Protein AF-X1K2H3-F1 (afdb_monomer)

Solvent-accessible surface area (backbone atoms only — not comparable to full-atom values): 7346 Å² total; per-residue (Å²): 78,71,70,58,11,56,54,49,35,50,53,50,50,54,51,22,69,71,72,74,49,91,74,49,72,42,72,46,72,40,65,75,86,60,51,70,68,59,51,47,42,52,47,50,13,33,46,74,37,60,28,48,62,78,44,80,44,34,42,65,58,52,51,41,55,73,74,49,45,42,75,54,56,77,45,80,47,76,43,78,47,77,51,79,48,38,40,36,41,33,40,30,44,30,22,80,87,41,80,44,80,75,48,73,50,81,41,84,58,89,56,72,73,52,46,55,48,39,53,58,46,60,70,53,64,82,70,64,136

Sequence (129 aa):
EQISAFILQKIKKDAEDFLGETIKDAVITVPAYFNDDQRQATKDAGKIAGLNVKRIINEPTAASLAYGLDKEGEHRIAVYDFGGGTFDITLMDVGEDVFELQVQIFLVLTDFYFFVACRSFSERFFLLP

Mean predicted aligned error: 7.11 Å

Organism: NCBI:txid412755

Radius of gyration: 16.49 Å; Cα contacts (8 Å, |Δi|>4): 182; chains: 1; bounding box: 36×38×39 Å

Nearest PDB structures (foldseek):
  7p31-assembly2_B  TM=9.770E-01  e=1.791E-13  Plasmodium falciparum 3D7
  3l6q-assembly2_B  TM=9.585E-01  e=1.229E-13  Cryptosporidium parvum Iowa II
  7oog-assembly2_B  TM=9.770E-01  e=2.302E-13  Plasmodium falciparum 3D7
  2v7y-assembly1_A  TM=9.803E-01  e=8.073E-13  Geobacillus kaustophilus HTA426
  4fsv-assembly1_A  TM=9.705E-01  e=3.014E-12  Homo sapiens

InterPro domains:
  IPR013126 Heat shock protein 70 family [PF00012] (1-102)
  IPR013126 Heat shock protein 70 family [PTHR19375] (1-100)
  IPR018181 Heat shock protein 70, conserved site [PS00329] (79-92)
  IPR043129 ATPase, nucleotide binding domain [SSF53067] (1-71)
  IPR043129 ATPase, nucleotide binding domain [SSF53067] (73-100)

Structure (mmCIF, N/CA/C/O backbone):
data_AF-X1K2H3-F1
#
_entry.id   AF-X1K2H3-F1
#
loop_
_atom_site.group_PDB
_atom_site.id
_atom_site.type_symbol
_atom_site.label_atom_id
_atom_site.label_alt_id
_atom_site.label_comp_id
_atom_site.label_asym_id
_atom_site.label_entity_id
_atom_site.label_seq_id
_atom_site.pdbx_PDB_ins_code
_atom_site.Cartn_x
_atom_site.Cartn_y
_atom_site.Cartn_z
_atom_site.occupancy
_atom_site.B_iso_or_equiv
_atom_site.auth_seq_id
_atom_site.auth_comp_id
_atom_site.auth_asym_id
_atom_site.auth_atom_id
_atom_site.pdbx_PDB_model_num
ATOM 1 N N . GLU A 1 1 ? -0.632 10.088 10.974 1.00 88.19 1 GLU A N 1
ATOM 2 C CA . GLU A 1 1 ? -1.198 8.775 11.376 1.00 88.19 1 GLU A CA 1
ATOM 3 C C . GLU A 1 1 ? -2.716 8.806 11.595 1.00 88.19 1 GLU A C 1
ATOM 5 O O . GLU A 1 1 ? -3.406 8.066 10.910 1.00 88.19 1 GLU A O 1
ATOM 10 N N . GLN A 1 2 ? -3.270 9.640 12.491 1.00 93.12 2 GLN A N 1
ATOM 11 C CA . GLN A 1 2 ? -4.704 9.586 12.874 1.00 93.12 2 GLN A CA 1
ATOM 12 C C . GLN A 1 2 ? -5.688 9.801 11.710 1.00 93.12 2 GLN A C 1
ATOM 14 O O . GLN A 1 2 ? -6.637 9.042 11.545 1.00 93.12 2 GLN A O 1
ATOM 19 N N . ILE A 1 3 ? -5.440 10.802 10.862 1.00 95.94 3 ILE A N 1
ATOM 20 C CA . ILE A 1 3 ? -6.296 11.078 9.696 1.00 95.94 3 ILE A CA 1
ATOM 21 C C . ILE A 1 3 ? -6.272 9.893 8.718 1.00 95.94 3 ILE A C 1
ATOM 23 O O . ILE A 1 3 ? -7.321 9.426 8.282 1.00 95.94 3 ILE A O 1
ATOM 27 N N . SER A 1 4 ? -5.084 9.357 8.430 1.00 95.94 4 SER A N 1
ATOM 28 C CA . SER A 1 4 ? -4.917 8.164 7.594 1.00 95.94 4 SER A CA 1
ATOM 29 C C . SER A 1 4 ? -5.622 6.945 8.197 1.00 95.94 4 SER A C 1
ATOM 31 O O . SER A 1 4 ? -6.233 6.173 7.466 1.00 95.94 4 SER A O 1
ATOM 33 N N . ALA A 1 5 ? -5.603 6.794 9.525 1.00 97.19 5 ALA A N 1
ATOM 34 C CA . ALA A 1 5 ? -6.307 5.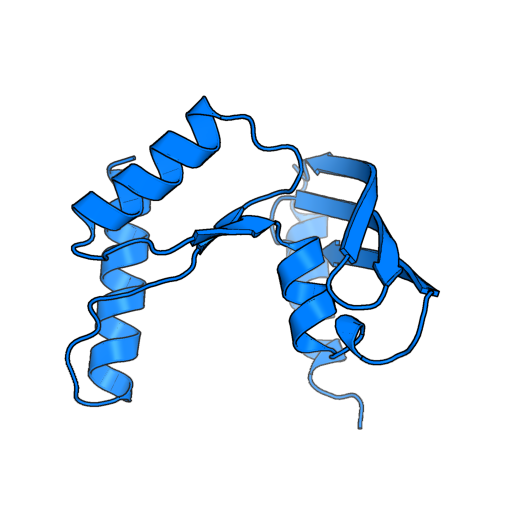714 10.207 1.00 97.19 5 ALA A CA 1
ATOM 35 C C . ALA A 1 5 ? -7.827 5.797 10.007 1.00 97.19 5 ALA A C 1
ATOM 37 O O . ALA A 1 5 ? -8.447 4.769 9.758 1.00 97.19 5 ALA A O 1
ATOM 38 N N . PHE A 1 6 ? -8.432 6.990 10.029 1.00 97.50 6 PHE A N 1
ATOM 39 C CA . PHE A 1 6 ? -9.864 7.142 9.734 1.00 97.50 6 PHE A CA 1
ATOM 40 C C . PHE A 1 6 ? -10.220 6.735 8.299 1.00 97.50 6 PHE A C 1
ATOM 42 O O . PHE A 1 6 ? -11.255 6.104 8.078 1.00 97.50 6 PHE A O 1
ATOM 49 N N . ILE A 1 7 ? -9.349 7.032 7.330 1.00 97.56 7 ILE A N 1
ATOM 50 C CA . ILE A 1 7 ? -9.520 6.575 5.943 1.00 97.56 7 ILE A CA 1
ATOM 51 C C . ILE A 1 7 ? -9.456 5.043 5.887 1.00 97.56 7 ILE A C 1
ATOM 53 O O . ILE A 1 7 ? -10.349 4.408 5.328 1.00 97.56 7 ILE A O 1
ATOM 57 N N . LEU A 1 8 ? -8.453 4.436 6.528 1.00 97.75 8 LEU A N 1
ATOM 58 C CA . LEU A 1 8 ? -8.302 2.979 6.580 1.00 97.75 8 LEU A CA 1
ATOM 59 C C . LEU A 1 8 ? -9.468 2.291 7.304 1.00 97.75 8 LEU A C 1
ATOM 61 O O . LEU A 1 8 ? -9.905 1.232 6.868 1.00 97.75 8 LEU A O 1
ATOM 65 N N . GLN A 1 9 ? -10.018 2.892 8.363 1.00 97.62 9 GLN A N 1
ATOM 66 C CA . GLN A 1 9 ? -11.215 2.385 9.044 1.00 97.62 9 GLN A CA 1
ATOM 67 C C . GLN A 1 9 ? -12.431 2.383 8.120 1.00 97.62 9 GLN A C 1
ATOM 69 O O . GLN A 1 9 ? -13.200 1.424 8.133 1.00 97.62 9 GLN A O 1
ATOM 74 N N . LYS A 1 10 ? -12.603 3.429 7.302 1.00 97.75 10 LYS A N 1
ATOM 75 C CA . LYS A 1 10 ? -13.695 3.482 6.328 1.00 97.75 10 LYS A CA 1
ATOM 76 C C . LYS A 1 10 ? -13.543 2.399 5.260 1.00 97.75 10 LYS A C 1
ATOM 78 O O . LYS A 1 10 ? -14.505 1.681 5.019 1.00 97.75 10 LYS A O 1
ATOM 83 N N . ILE A 1 11 ? -12.346 2.248 4.688 1.00 97.31 11 ILE A N 1
ATOM 84 C CA . ILE A 1 11 ? -12.050 1.205 3.690 1.00 97.31 11 ILE A CA 1
ATOM 85 C C . ILE A 1 11 ? -12.274 -0.190 4.282 1.00 97.31 11 ILE A C 1
ATOM 87 O O . ILE A 1 11 ? -12.930 -1.021 3.661 1.00 97.31 11 ILE A O 1
ATOM 91 N N . LYS A 1 12 ? -11.773 -0.435 5.501 1.00 97.31 12 LYS A N 1
ATOM 92 C CA . LYS A 1 12 ? -11.998 -1.686 6.231 1.00 97.31 12 LYS A CA 1
ATOM 93 C C . LYS A 1 12 ? -13.490 -1.971 6.368 1.00 97.31 12 LYS A C 1
ATOM 95 O O . LYS A 1 12 ? -13.921 -3.050 5.988 1.00 97.31 12 LYS A O 1
ATOM 100 N N . LYS A 1 13 ? -14.264 -1.007 6.872 1.00 97.44 13 LYS A N 1
ATOM 101 C CA . LYS A 1 13 ? -15.709 -1.162 7.055 1.00 97.44 13 LYS A CA 1
ATOM 102 C C . LYS A 1 13 ? -16.413 -1.497 5.739 1.00 97.44 13 LYS A C 1
ATOM 104 O O . LYS A 1 13 ? -17.225 -2.408 5.714 1.00 97.44 13 LYS A O 1
ATOM 109 N N . ASP A 1 14 ? -16.078 -0.801 4.656 1.00 97.94 14 ASP A N 1
ATOM 110 C CA . ASP A 1 14 ? -16.693 -1.047 3.346 1.00 97.94 14 ASP A CA 1
ATOM 111 C C . ASP A 1 14 ? -16.392 -2.456 2.826 1.00 97.94 14 ASP A C 1
ATOM 113 O O . ASP A 1 14 ? -17.268 -3.116 2.269 1.00 97.94 14 ASP A O 1
ATOM 117 N N . ALA A 1 15 ? -15.166 -2.938 3.036 1.00 97.31 15 ALA A N 1
ATOM 118 C CA . ALA A 1 15 ? -14.781 -4.293 2.671 1.00 97.31 15 ALA A CA 1
ATOM 119 C C . ALA A 1 15 ? -15.456 -5.355 3.564 1.00 97.31 15 ALA A C 1
ATOM 121 O O . ALA A 1 15 ? -15.893 -6.383 3.051 1.00 97.31 15 ALA A O 1
ATOM 122 N N . GLU A 1 16 ? -15.593 -5.106 4.871 1.00 97.56 16 GLU A N 1
ATOM 123 C CA . GLU A 1 16 ? -16.332 -5.977 5.800 1.00 97.56 16 GLU A CA 1
ATOM 124 C C . GLU A 1 16 ? -17.825 -6.047 5.443 1.00 97.56 16 GLU A C 1
ATOM 126 O O . GLU A 1 16 ? -18.392 -7.137 5.398 1.00 97.56 16 GLU A O 1
ATOM 131 N N . ASP A 1 17 ? -18.449 -4.909 5.123 1.00 97.56 17 ASP A N 1
ATOM 132 C CA . ASP A 1 17 ? -19.850 -4.830 4.693 1.00 97.56 17 ASP A CA 1
ATOM 133 C C . ASP A 1 17 ? -20.072 -5.588 3.367 1.00 97.56 17 ASP A C 1
ATOM 135 O O . ASP A 1 17 ? -21.113 -6.220 3.179 1.00 97.56 17 ASP A O 1
ATOM 139 N N . PHE A 1 18 ? -19.091 -5.561 2.456 1.00 97.00 18 PHE A N 1
ATOM 140 C CA . PHE A 1 18 ? -19.147 -6.282 1.181 1.00 97.00 18 PHE A CA 1
ATOM 141 C C . PHE A 1 18 ? -18.953 -7.799 1.331 1.00 97.00 18 PHE A C 1
ATOM 143 O O . PHE A 1 18 ? -19.664 -8.573 0.691 1.00 97.00 18 PHE A O 1
ATOM 150 N N . LEU A 1 19 ? -17.995 -8.236 2.156 1.00 96.56 19 LEU A N 1
ATOM 151 C CA . LEU A 1 19 ? -17.671 -9.658 2.342 1.00 96.56 19 LEU A CA 1
ATOM 152 C C . LEU A 1 19 ? -18.564 -10.353 3.382 1.00 96.56 19 LEU A C 1
ATOM 154 O O . LEU A 1 19 ? -18.689 -11.576 3.364 1.00 96.56 19 LEU A O 1
ATOM 158 N N . GLY A 1 20 ? -19.186 -9.593 4.287 1.00 96.31 20 GLY A N 1
ATOM 159 C CA . GLY A 1 20 ? -19.996 -10.118 5.388 1.00 96.31 20 GLY A CA 1
ATOM 160 C C . GLY A 1 20 ? -19.180 -10.727 6.535 1.00 96.31 20 GLY A C 1
ATOM 161 O O . GLY A 1 20 ? -19.735 -11.447 7.365 1.00 96.31 20 GLY A O 1
ATOM 162 N N . GLU A 1 21 ? -17.876 -10.454 6.601 1.00 96.12 21 GLU A N 1
ATOM 163 C CA . GLU A 1 21 ? -16.971 -10.967 7.632 1.00 96.12 21 GLU A CA 1
ATOM 164 C C . GLU A 1 21 ? -16.011 -9.895 8.157 1.00 96.12 21 GLU A C 1
ATOM 166 O O . GLU A 1 21 ? -15.811 -8.854 7.541 1.00 96.12 21 GLU A O 1
ATOM 171 N N . THR A 1 22 ? -15.405 -10.149 9.321 1.00 95.56 22 THR A N 1
ATOM 172 C CA . THR A 1 22 ? -14.446 -9.224 9.939 1.00 95.56 22 THR A CA 1
ATOM 173 C C . THR A 1 22 ? -13.066 -9.341 9.300 1.00 95.56 22 THR A C 1
ATOM 175 O O . THR A 1 22 ? -12.451 -10.408 9.331 1.00 95.56 22 THR A O 1
ATOM 178 N N . ILE A 1 23 ? -12.507 -8.216 8.858 1.00 96.50 23 ILE A N 1
ATOM 179 C CA . ILE A 1 23 ? -11.165 -8.137 8.281 1.00 96.50 23 ILE A CA 1
ATOM 180 C C . ILE A 1 23 ? -10.177 -7.732 9.371 1.00 96.50 23 ILE A C 1
ATOM 182 O O . ILE A 1 23 ? -10.296 -6.691 10.024 1.00 96.50 23 ILE A O 1
ATOM 186 N N . LYS A 1 24 ? -9.163 -8.571 9.578 1.00 96.56 24 LYS A N 1
ATOM 187 C CA . LYS A 1 24 ? -8.154 -8.361 10.627 1.00 96.56 24 LYS A CA 1
ATOM 188 C C . LYS A 1 24 ? -6.766 -8.100 10.083 1.00 96.56 24 LYS A C 1
ATOM 190 O O . LYS A 1 24 ? -6.013 -7.377 10.719 1.00 96.56 24 LYS A O 1
ATOM 195 N N . ASP A 1 25 ? -6.429 -8.676 8.940 1.00 97.69 25 ASP A N 1
ATOM 196 C CA . ASP A 1 25 ? -5.087 -8.650 8.378 1.00 97.69 25 ASP A CA 1
ATOM 197 C C . ASP A 1 25 ? -5.085 -7.851 7.071 1.00 97.69 25 ASP A C 1
ATOM 199 O O . ASP A 1 25 ? -6.028 -7.943 6.289 1.00 97.69 25 ASP A O 1
ATOM 203 N N . ALA A 1 26 ? -4.030 -7.069 6.833 1.00 97.44 26 ALA A N 1
ATOM 204 C CA . ALA A 1 26 ? -3.894 -6.283 5.608 1.00 97.44 26 ALA A CA 1
ATOM 205 C C . ALA A 1 26 ? -2.439 -6.190 5.133 1.00 97.44 26 ALA A C 1
ATOM 207 O O . ALA A 1 26 ? -1.494 -6.218 5.928 1.00 97.44 26 ALA A O 1
ATOM 208 N N . VAL A 1 27 ? -2.277 -6.024 3.823 1.00 97.25 27 VAL A N 1
ATOM 209 C CA . VAL A 1 27 ? -1.054 -5.528 3.186 1.00 97.25 27 VAL A CA 1
ATOM 210 C C . VAL A 1 27 ? -1.373 -4.133 2.668 1.00 97.25 27 VAL A C 1
ATOM 212 O O . VAL A 1 27 ? -2.427 -3.936 2.070 1.00 97.25 27 VAL A O 1
ATOM 215 N N . ILE A 1 28 ? -0.501 -3.164 2.941 1.00 97.44 28 ILE A N 1
ATOM 216 C CA . ILE A 1 28 ? -0.714 -1.766 2.547 1.00 97.44 28 ILE A CA 1
ATOM 217 C C . ILE A 1 28 ? 0.409 -1.354 1.597 1.00 97.44 28 ILE A C 1
ATOM 219 O O . ILE A 1 28 ? 1.583 -1.625 1.862 1.00 97.44 28 ILE A O 1
ATOM 223 N N . THR A 1 29 ? 0.043 -0.726 0.485 1.00 96.31 29 THR A N 1
ATOM 224 C CA . THR A 1 29 ? 0.984 -0.169 -0.487 1.00 96.31 29 THR A CA 1
ATOM 225 C C . THR A 1 29 ? 1.446 1.224 -0.062 1.00 96.31 29 THR A C 1
ATOM 227 O O . THR A 1 29 ? 0.703 1.962 0.585 1.00 96.31 29 THR A O 1
ATOM 230 N N . VAL A 1 30 ? 2.681 1.577 -0.410 1.00 95.31 30 VAL A N 1
ATOM 231 C CA . VAL A 1 30 ? 3.239 2.930 -0.265 1.00 95.31 30 VAL A CA 1
ATOM 232 C C . VAL A 1 30 ? 4.082 3.283 -1.491 1.00 95.31 30 VAL A C 1
ATOM 234 O O . VAL A 1 30 ? 4.580 2.368 -2.160 1.00 95.31 30 VAL A O 1
ATOM 237 N N . PRO A 1 31 ? 4.342 4.574 -1.747 1.00 91.12 31 PRO A N 1
ATOM 238 C CA . PRO A 1 31 ? 5.276 4.971 -2.788 1.00 91.12 31 PRO A CA 1
ATOM 239 C C . PRO A 1 31 ? 6.671 4.378 -2.556 1.00 91.12 31 PRO A C 1
ATOM 241 O O . PRO A 1 31 ? 7.139 4.275 -1.419 1.00 91.12 31 PRO A O 1
ATOM 244 N N . ALA A 1 32 ? 7.370 3.998 -3.628 1.00 88.69 32 ALA A N 1
ATOM 245 C CA . ALA A 1 32 ? 8.689 3.368 -3.516 1.00 88.69 32 ALA A CA 1
ATOM 246 C C . ALA A 1 32 ? 9.742 4.274 -2.838 1.00 88.69 32 ALA A C 1
ATOM 248 O O . ALA A 1 32 ? 10.591 3.765 -2.105 1.00 88.69 32 ALA A O 1
ATOM 249 N N . TYR A 1 33 ? 9.629 5.598 -2.975 1.00 86.81 33 TYR A N 1
ATOM 250 C CA . TYR A 1 33 ? 10.511 6.584 -2.340 1.00 86.81 33 TYR A CA 1
ATOM 251 C C . TYR A 1 33 ? 10.248 6.826 -0.838 1.00 86.81 33 TYR A C 1
ATOM 253 O O . TYR A 1 33 ? 10.961 7.622 -0.222 1.00 86.81 33 TYR A O 1
ATOM 261 N N . PHE A 1 34 ? 9.239 6.189 -0.226 1.00 92.75 34 PHE A N 1
ATOM 262 C CA . PHE A 1 34 ? 8.972 6.348 1.209 1.00 92.75 34 PHE A CA 1
ATOM 263 C C . PHE A 1 34 ? 10.135 5.845 2.069 1.00 92.75 34 PHE A C 1
ATOM 265 O O . PHE A 1 34 ? 10.571 4.695 1.936 1.00 92.75 34 PHE A O 1
ATOM 272 N N . ASN A 1 35 ? 10.554 6.682 3.019 1.00 93.62 35 ASN A N 1
ATOM 273 C CA . ASN A 1 35 ? 11.550 6.326 4.025 1.00 93.62 35 ASN A CA 1
ATOM 274 C C . ASN A 1 35 ? 10.948 5.488 5.172 1.00 93.62 35 ASN A C 1
ATOM 276 O O . ASN A 1 35 ? 9.733 5.273 5.246 1.00 93.62 35 ASN A O 1
ATOM 280 N N . ASP A 1 36 ? 11.805 5.019 6.079 1.00 94.94 36 ASP A N 1
ATOM 281 C CA . ASP A 1 36 ? 11.403 4.143 7.184 1.00 94.94 36 ASP A CA 1
ATOM 282 C C . ASP A 1 36 ? 10.381 4.794 8.125 1.00 94.94 36 ASP A C 1
ATOM 284 O O . ASP A 1 36 ? 9.406 4.143 8.506 1.00 94.94 36 ASP A O 1
ATOM 288 N N . ASP A 1 37 ? 10.533 6.084 8.434 1.00 96.94 37 ASP A N 1
ATOM 289 C CA . ASP A 1 37 ? 9.605 6.817 9.302 1.00 96.94 37 ASP A CA 1
ATOM 290 C C . ASP A 1 37 ? 8.207 6.912 8.674 1.00 96.94 37 ASP A C 1
ATOM 292 O O . ASP A 1 37 ? 7.196 6.658 9.331 1.00 96.94 37 ASP A O 1
ATOM 296 N N . GLN A 1 38 ? 8.124 7.212 7.375 1.00 96.69 38 GLN A N 1
ATOM 297 C CA . GLN A 1 38 ? 6.859 7.287 6.640 1.00 96.69 38 GLN A CA 1
ATOM 298 C C . GLN A 1 38 ? 6.191 5.908 6.507 1.00 96.69 38 GLN A C 1
ATOM 300 O O . GLN A 1 38 ? 4.966 5.779 6.641 1.00 96.69 38 GLN A O 1
ATOM 305 N N . ARG A 1 39 ? 6.982 4.848 6.290 1.00 97.19 39 ARG A N 1
ATOM 306 C CA . ARG A 1 39 ? 6.495 3.456 6.295 1.00 97.19 39 ARG A CA 1
ATOM 307 C C . ARG A 1 39 ? 5.957 3.067 7.665 1.00 97.19 39 ARG A C 1
ATOM 309 O O . ARG A 1 39 ? 4.883 2.465 7.756 1.00 97.19 39 ARG A O 1
ATOM 316 N N . GLN A 1 40 ? 6.664 3.439 8.726 1.00 97.38 40 GLN A N 1
ATOM 317 C CA . GLN A 1 40 ? 6.259 3.158 10.095 1.00 97.38 40 GLN A CA 1
ATOM 318 C C . GLN A 1 40 ? 4.975 3.914 10.459 1.00 97.38 40 GLN A C 1
ATOM 320 O O . GLN A 1 40 ? 4.032 3.292 10.949 1.00 97.38 40 GLN A O 1
ATOM 325 N N . ALA A 1 41 ? 4.868 5.194 10.094 1.00 97.69 41 ALA A N 1
ATOM 326 C CA . ALA A 1 41 ? 3.652 5.990 10.259 1.00 97.69 41 ALA A CA 1
ATOM 327 C C . ALA A 1 41 ? 2.442 5.369 9.534 1.00 97.69 41 ALA A C 1
ATOM 329 O O . ALA A 1 41 ? 1.333 5.335 10.075 1.00 97.69 41 ALA A O 1
ATOM 330 N N . THR A 1 42 ? 2.647 4.818 8.333 1.00 97.38 42 THR A N 1
ATOM 331 C CA . THR A 1 42 ? 1.600 4.102 7.581 1.00 97.38 42 THR A CA 1
ATOM 332 C C . THR A 1 42 ? 1.183 2.814 8.292 1.00 97.38 42 THR A C 1
ATOM 334 O O . THR A 1 42 ? -0.008 2.536 8.456 1.00 97.38 42 THR A O 1
ATOM 337 N N . LYS A 1 43 ? 2.156 2.037 8.781 1.00 97.38 43 LYS A N 1
ATOM 338 C CA . LYS A 1 43 ? 1.902 0.818 9.557 1.00 97.38 43 LYS A CA 1
ATOM 339 C C . LYS A 1 43 ? 1.129 1.116 10.842 1.00 97.38 43 LYS A C 1
ATOM 341 O O . LYS A 1 43 ? 0.208 0.378 11.191 1.00 97.38 43 LYS A O 1
ATOM 346 N N . ASP A 1 44 ? 1.480 2.194 11.534 1.00 97.81 44 ASP A N 1
ATOM 347 C CA . ASP A 1 44 ? 0.818 2.611 12.768 1.00 97.81 44 A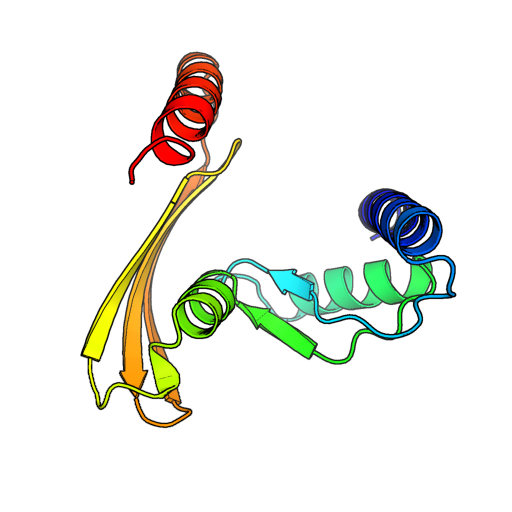SP A CA 1
ATOM 348 C C . ASP A 1 44 ? -0.590 3.151 12.513 1.00 97.81 44 ASP A C 1
ATOM 350 O O . ASP A 1 44 ? -1.503 2.818 13.267 1.00 97.81 44 ASP A O 1
ATOM 354 N N . ALA A 1 45 ? -0.818 3.863 11.404 1.00 98.31 45 ALA A N 1
ATOM 355 C CA . ALA A 1 45 ? -2.170 4.198 10.959 1.00 98.31 45 ALA A CA 1
ATOM 356 C C . ALA A 1 45 ? -3.032 2.937 10.751 1.00 98.31 45 ALA A C 1
ATOM 358 O O . ALA A 1 45 ? -4.177 2.896 11.202 1.00 98.31 45 ALA A O 1
ATOM 359 N N . GLY A 1 46 ? -2.470 1.881 10.149 1.00 97.81 46 GLY A N 1
ATOM 360 C CA . GLY A 1 46 ? -3.142 0.584 10.013 1.00 97.81 46 GLY A CA 1
ATOM 361 C C . GLY A 1 46 ? -3.496 -0.056 11.359 1.00 97.81 46 GLY A C 1
ATOM 362 O O . GLY A 1 46 ? -4.629 -0.498 11.551 1.00 97.81 46 GLY A O 1
ATOM 363 N N . LYS A 1 47 ? -2.580 -0.025 12.335 1.00 97.00 47 LYS A N 1
ATOM 364 C CA . LYS A 1 47 ? -2.860 -0.518 13.697 1.00 97.00 47 LYS A CA 1
ATOM 365 C C . LYS A 1 47 ? -3.983 0.266 14.377 1.00 97.00 47 LYS A C 1
ATOM 367 O O . LYS A 1 47 ? -4.873 -0.346 14.961 1.00 97.00 47 LYS A O 1
ATOM 372 N N . ILE A 1 48 ? -3.971 1.599 14.282 1.00 97.44 48 ILE A N 1
ATOM 373 C CA . ILE A 1 48 ? -5.033 2.467 14.827 1.00 97.44 48 ILE A CA 1
ATOM 374 C C . ILE A 1 48 ? -6.380 2.156 14.153 1.00 97.44 48 ILE A C 1
ATOM 376 O O . ILE A 1 48 ? -7.429 2.204 14.795 1.00 97.44 48 ILE A O 1
ATOM 380 N N . ALA A 1 49 ? -6.363 1.760 12.878 1.00 97.50 49 ALA A N 1
ATOM 381 C CA . ALA A 1 49 ? -7.547 1.307 12.156 1.00 97.50 49 ALA A CA 1
ATOM 382 C C . ALA A 1 49 ? -8.035 -0.106 12.538 1.00 97.50 49 ALA A C 1
ATOM 384 O O . ALA A 1 49 ? -9.044 -0.578 12.011 1.00 97.50 49 ALA A O 1
ATOM 385 N N . GLY A 1 50 ? -7.354 -0.791 13.461 1.00 96.56 50 GLY A N 1
ATOM 386 C CA . GLY A 1 50 ? -7.686 -2.158 13.856 1.00 96.56 50 GLY A CA 1
ATOM 387 C C . GLY A 1 50 ? -7.326 -3.191 12.786 1.00 96.56 50 GLY A C 1
ATOM 388 O O . GLY A 1 50 ? -8.016 -4.206 12.670 1.00 96.56 50 GLY A O 1
ATOM 389 N N . LEU A 1 51 ? -6.288 -2.912 11.990 1.00 98.00 51 LEU A N 1
ATOM 390 C CA . LEU A 1 51 ? -5.696 -3.828 11.020 1.00 98.00 51 LEU A CA 1
ATOM 391 C C . LEU A 1 51 ? -4.314 -4.278 11.502 1.00 98.00 51 LEU A C 1
ATOM 393 O O . LEU A 1 51 ? -3.460 -3.481 11.894 1.00 98.00 51 LEU A O 1
ATOM 397 N N . ASN A 1 52 ? -4.063 -5.574 11.414 1.00 97.62 52 ASN A N 1
ATOM 398 C CA . ASN A 1 52 ? -2.748 -6.163 11.556 1.00 97.62 52 ASN A CA 1
ATOM 399 C C . ASN A 1 52 ? -2.023 -6.102 10.206 1.00 97.62 52 ASN A C 1
ATOM 401 O O . ASN A 1 52 ? -2.239 -6.922 9.310 1.00 97.62 52 ASN A O 1
ATOM 405 N N . VAL A 1 53 ? -1.170 -5.092 10.059 1.00 97.75 53 VAL A N 1
ATOM 406 C CA . VAL A 1 53 ? -0.421 -4.841 8.825 1.00 97.75 53 VAL A CA 1
ATOM 407 C C . VAL A 1 53 ? 0.710 -5.862 8.684 1.00 97.75 53 VAL A C 1
ATOM 409 O O . VAL A 1 53 ? 1.765 -5.731 9.313 1.00 97.75 53 VAL A O 1
ATOM 412 N N . LYS A 1 54 ? 0.491 -6.879 7.845 1.00 97.06 54 LYS A N 1
ATOM 413 C CA . LYS A 1 54 ? 1.431 -7.988 7.607 1.00 97.06 54 LYS A CA 1
ATOM 414 C C . LYS A 1 54 ? 2.679 -7.530 6.875 1.00 97.06 54 LYS A C 1
ATOM 416 O O . LYS A 1 54 ? 3.779 -7.984 7.179 1.00 97.06 54 LYS A O 1
ATOM 421 N N . ARG A 1 55 ? 2.498 -6.654 5.889 1.00 95.38 55 ARG A N 1
ATOM 422 C CA . ARG A 1 55 ? 3.569 -6.160 5.031 1.00 95.38 55 ARG A CA 1
ATOM 423 C C . ARG A 1 55 ? 3.220 -4.766 4.521 1.00 95.38 55 ARG A C 1
ATOM 425 O O . ARG A 1 55 ? 2.055 -4.477 4.257 1.00 95.38 55 ARG A O 1
ATOM 432 N N . ILE A 1 56 ? 4.246 -3.933 4.396 1.00 96.12 56 ILE A N 1
ATOM 433 C CA . ILE A 1 56 ? 4.211 -2.729 3.573 1.00 96.12 56 ILE A CA 1
ATOM 434 C C . ILE A 1 56 ? 4.953 -3.073 2.288 1.00 96.12 56 ILE A C 1
ATOM 436 O O . ILE A 1 56 ? 6.078 -3.570 2.362 1.00 96.12 56 ILE A O 1
ATOM 440 N N . ILE A 1 57 ? 4.326 -2.857 1.138 1.00 94.75 57 ILE A N 1
ATOM 441 C CA . ILE A 1 57 ? 4.942 -3.104 -0.172 1.00 94.75 57 ILE A CA 1
ATOM 442 C C . ILE A 1 57 ? 4.948 -1.822 -0.994 1.00 94.75 57 ILE A C 1
ATOM 444 O O . ILE A 1 57 ? 4.158 -0.915 -0.746 1.00 94.75 57 ILE A O 1
ATOM 448 N N . ASN A 1 58 ? 5.846 -1.745 -1.965 1.00 93.44 58 ASN A N 1
ATOM 449 C CA . ASN A 1 58 ? 5.887 -0.604 -2.866 1.00 93.44 58 ASN A CA 1
ATOM 450 C C . ASN A 1 58 ? 4.747 -0.710 -3.883 1.00 93.44 58 ASN A C 1
ATOM 452 O O . ASN A 1 58 ? 4.475 -1.802 -4.379 1.00 93.44 58 ASN A O 1
ATOM 456 N N . GLU A 1 59 ? 4.124 0.412 -4.222 1.00 92.69 59 GLU A N 1
ATOM 457 C CA . GLU A 1 59 ? 3.117 0.517 -5.287 1.00 92.69 59 GLU A CA 1
ATOM 458 C C . GLU A 1 59 ? 3.559 -0.125 -6.614 1.00 92.69 59 GLU A C 1
ATOM 460 O O . GLU A 1 59 ? 2.848 -1.017 -7.084 1.00 92.69 59 GLU A O 1
ATOM 465 N N . PRO A 1 60 ? 4.741 0.189 -7.191 1.00 92.69 60 PRO A N 1
ATOM 466 C CA . PRO A 1 60 ? 5.158 -0.432 -8.449 1.00 92.69 60 PRO A CA 1
ATOM 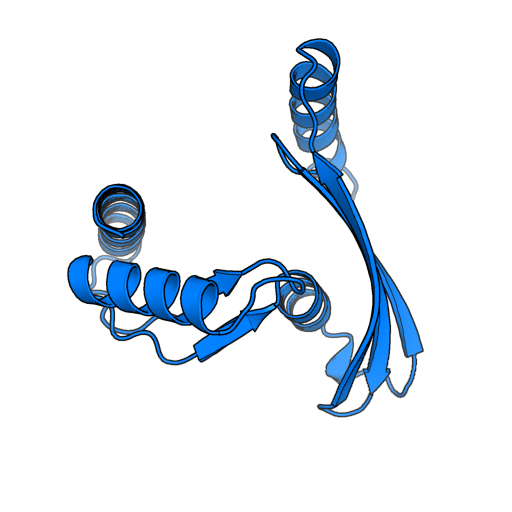467 C C . PRO A 1 60 ? 5.362 -1.951 -8.339 1.00 92.69 60 PRO A C 1
ATOM 469 O O . PRO A 1 60 ? 5.051 -2.680 -9.276 1.00 92.69 60 PRO A O 1
ATOM 472 N N . THR A 1 61 ? 5.797 -2.451 -7.179 1.00 92.38 61 THR A N 1
ATOM 473 C CA . THR A 1 61 ? 5.900 -3.897 -6.919 1.00 92.38 61 THR A CA 1
ATOM 474 C C . THR A 1 61 ? 4.523 -4.552 -6.794 1.00 92.38 61 THR A C 1
ATOM 476 O O . THR A 1 61 ? 4.313 -5.668 -7.258 1.00 92.38 61 THR A O 1
ATOM 479 N N . ALA A 1 62 ? 3.559 -3.873 -6.170 1.00 92.69 62 ALA A N 1
ATOM 480 C CA . ALA A 1 62 ? 2.186 -4.362 -6.098 1.00 92.69 62 ALA A CA 1
ATOM 481 C C . ALA A 1 62 ? 1.556 -4.447 -7.495 1.00 92.69 62 ALA A C 1
ATOM 483 O O . ALA A 1 62 ? 0.876 -5.425 -7.800 1.00 92.69 62 ALA A O 1
ATOM 484 N N . ALA A 1 63 ? 1.833 -3.460 -8.353 1.00 91.88 63 ALA A N 1
ATOM 485 C CA . ALA A 1 63 ? 1.412 -3.470 -9.746 1.00 91.88 63 ALA A CA 1
ATOM 486 C C . ALA A 1 63 ? 2.039 -4.644 -10.514 1.00 91.88 63 ALA A C 1
ATOM 488 O O . ALA A 1 63 ? 1.307 -5.405 -11.138 1.00 91.88 63 ALA A O 1
ATOM 489 N N . SER A 1 64 ? 3.357 -4.861 -10.422 1.00 89.88 64 SER A N 1
ATOM 490 C CA . SER A 1 64 ? 4.013 -5.974 -11.129 1.00 89.88 64 SER A CA 1
ATOM 491 C C . SER A 1 64 ? 3.477 -7.345 -10.702 1.00 89.88 64 SER A C 1
ATOM 493 O O . SER A 1 64 ? 3.243 -8.203 -11.553 1.00 89.88 64 SER A O 1
ATOM 495 N N . LEU A 1 65 ? 3.206 -7.526 -9.404 1.00 89.44 65 LEU A N 1
ATOM 496 C CA . LEU A 1 65 ? 2.570 -8.731 -8.862 1.00 89.44 65 LEU A CA 1
ATOM 497 C C . LEU A 1 65 ? 1.139 -8.931 -9.384 1.00 89.44 65 LEU A C 1
ATOM 499 O O . LEU A 1 65 ? 0.741 -10.057 -9.667 1.00 89.44 65 LEU A O 1
ATOM 503 N N . ALA A 1 66 ? 0.356 -7.858 -9.530 1.00 89.69 66 ALA A N 1
ATOM 504 C CA . ALA A 1 66 ? -1.019 -7.945 -10.026 1.00 89.69 66 ALA A CA 1
ATOM 505 C C . ALA A 1 66 ? -1.096 -8.416 -11.490 1.00 89.69 66 ALA A C 1
ATOM 507 O O . ALA A 1 66 ? -2.041 -9.111 -11.857 1.00 89.69 66 ALA A O 1
ATOM 508 N N . TYR A 1 67 ? -0.092 -8.077 -12.305 1.00 86.88 67 TYR A N 1
ATOM 509 C CA . TYR A 1 67 ? 0.028 -8.538 -13.692 1.00 86.88 67 TYR A CA 1
ATOM 510 C C . TYR A 1 67 ? 0.725 -9.903 -13.829 1.00 86.88 67 TYR A C 1
ATOM 512 O O . TYR A 1 67 ? 0.814 -10.419 -14.938 1.00 86.88 67 TYR A O 1
ATOM 520 N N . GLY A 1 68 ? 1.194 -10.510 -12.731 1.00 84.94 68 GLY A N 1
ATOM 521 C CA . GLY A 1 68 ? 1.852 -11.822 -12.748 1.00 84.94 68 GLY A CA 1
ATOM 522 C C . GLY A 1 68 ? 3.243 -11.828 -13.388 1.00 84.94 68 GLY A C 1
ATOM 523 O O . GLY A 1 68 ? 3.718 -12.881 -13.813 1.00 84.94 68 GLY A O 1
ATOM 524 N N . LEU A 1 69 ? 3.894 -10.662 -13.464 1.00 81.44 69 LEU A N 1
ATOM 525 C CA . LEU A 1 69 ? 5.191 -10.491 -14.131 1.00 81.44 69 LEU A CA 1
ATOM 526 C C . LEU A 1 69 ? 6.342 -11.165 -13.367 1.00 81.44 69 LEU A C 1
ATOM 528 O O . LEU A 1 69 ? 7.418 -11.345 -13.917 1.00 81.44 69 LEU A O 1
ATOM 532 N N . ASP A 1 70 ? 6.102 -11.577 -12.121 1.00 77.19 70 ASP A N 1
ATOM 533 C CA . ASP A 1 70 ? 7.015 -12.360 -11.281 1.00 77.19 70 ASP A CA 1
ATOM 534 C C . ASP A 1 70 ? 7.261 -13.786 -11.794 1.00 77.19 70 ASP A C 1
ATOM 536 O O . ASP A 1 70 ? 8.220 -14.4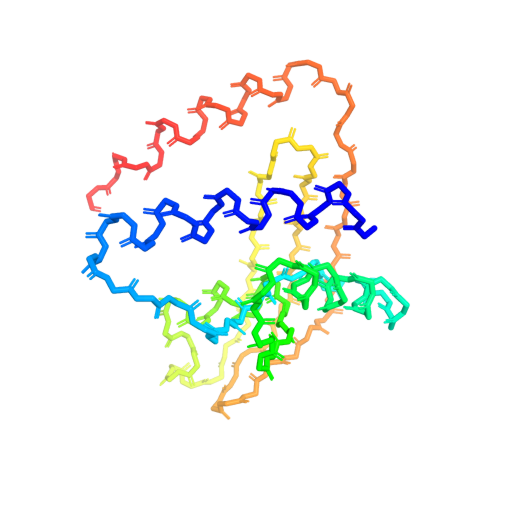38 -11.387 1.00 77.19 70 ASP A O 1
ATOM 540 N N . LYS A 1 71 ? 6.389 -14.281 -12.680 1.00 75.38 71 LYS A N 1
ATOM 541 C CA . LYS A 1 71 ? 6.420 -15.659 -13.203 1.00 75.38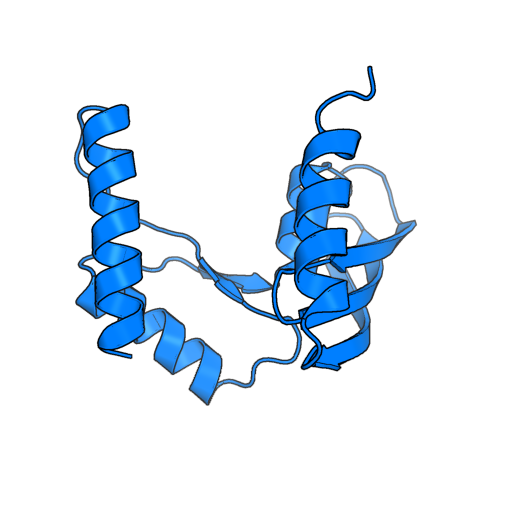 71 LYS A CA 1
ATOM 542 C C . LYS A 1 71 ? 6.904 -15.745 -14.640 1.00 75.38 71 LYS A C 1
ATOM 544 O O . LYS A 1 71 ? 7.072 -16.841 -15.176 1.00 75.38 71 LYS A O 1
ATOM 549 N N . GLU A 1 72 ? 7.087 -14.604 -15.281 1.00 72.62 72 GLU A N 1
ATOM 550 C CA . GLU A 1 72 ? 7.534 -14.517 -16.655 1.00 72.62 72 GLU A CA 1
ATOM 551 C C . GLU A 1 72 ? 9.023 -14.185 -16.634 1.00 72.62 72 GLU A C 1
ATOM 553 O O . GLU A 1 72 ? 9.352 -13.033 -16.780 1.00 72.62 72 GLU A O 1
ATOM 558 N N . GLY A 1 73 ? 9.933 -15.144 -16.445 1.00 77.56 73 GLY A N 1
ATOM 559 C CA . GLY A 1 73 ? 11.385 -14.924 -16.612 1.00 77.56 73 GLY A CA 1
ATOM 560 C C . GLY A 1 73 ? 11.963 -13.628 -16.002 1.00 77.56 73 GLY A C 1
ATOM 561 O O . GLY A 1 73 ? 11.448 -13.101 -15.025 1.00 77.56 73 GLY A O 1
ATOM 562 N N . GLU A 1 74 ? 13.065 -13.129 -16.566 1.00 86.25 74 GLU A N 1
ATOM 563 C CA . GLU A 1 74 ? 13.623 -11.820 -16.201 1.00 86.25 74 GLU A CA 1
ATOM 564 C C . GLU A 1 74 ? 13.245 -10.772 -17.251 1.00 86.25 74 GLU A C 1
ATOM 566 O O . GLU A 1 74 ? 13.634 -10.899 -18.416 1.00 86.25 74 GLU A O 1
ATOM 571 N N . HIS A 1 75 ? 12.548 -9.709 -16.839 1.00 86.75 75 HIS A N 1
ATOM 572 C CA . HIS A 1 75 ? 12.202 -8.582 -17.707 1.00 86.75 75 HIS A CA 1
ATOM 573 C C . HIS A 1 75 ? 12.393 -7.240 -17.021 1.00 86.75 75 HIS A C 1
ATOM 575 O O . HIS A 1 75 ? 12.167 -7.072 -15.824 1.00 86.75 75 HIS A O 1
ATOM 581 N N . ARG A 1 76 ? 12.704 -6.235 -17.836 1.00 90.94 76 ARG A N 1
ATOM 582 C CA . ARG A 1 76 ? 12.655 -4.834 -17.431 1.00 90.94 76 ARG A CA 1
ATOM 583 C C . ARG A 1 76 ? 11.292 -4.247 -17.754 1.00 90.94 76 ARG A C 1
ATOM 585 O O . ARG A 1 76 ? 10.858 -4.294 -18.905 1.00 90.94 76 ARG A O 1
ATOM 592 N N . ILE A 1 77 ? 10.661 -3.630 -16.764 1.00 91.00 77 ILE A N 1
ATOM 593 C CA . ILE A 1 77 ? 9.333 -3.033 -16.897 1.00 91.00 77 ILE A CA 1
ATOM 594 C C . ILE A 1 77 ? 9.343 -1.557 -16.508 1.00 91.00 77 ILE A C 1
ATOM 596 O O . ILE A 1 77 ? 10.173 -1.093 -15.721 1.00 91.00 77 ILE A O 1
ATOM 600 N N . ALA A 1 78 ? 8.386 -0.821 -17.068 1.00 91.88 78 ALA A N 1
ATOM 601 C CA . ALA A 1 78 ? 8.076 0.546 -16.687 1.00 91.88 78 ALA A CA 1
ATOM 602 C C . ALA A 1 78 ? 6.665 0.583 -16.091 1.00 91.88 78 ALA A C 1
ATOM 604 O O . ALA A 1 78 ? 5.695 0.263 -16.777 1.00 91.88 78 ALA A O 1
ATOM 605 N N . VAL A 1 79 ? 6.553 0.978 -14.826 1.00 90.69 79 VAL A N 1
ATOM 606 C CA . VAL A 1 79 ? 5.270 1.222 -14.165 1.00 90.69 79 VAL A CA 1
ATOM 607 C C . VAL A 1 79 ? 4.968 2.712 -14.237 1.00 90.69 79 VAL A C 1
ATOM 609 O O . VAL A 1 79 ? 5.744 3.527 -13.736 1.00 90.69 79 VAL A O 1
ATOM 612 N N . TYR A 1 80 ? 3.844 3.053 -14.862 1.00 91.81 80 TYR A N 1
ATOM 613 C CA . TYR A 1 80 ? 3.309 4.410 -14.925 1.00 91.81 80 TYR A CA 1
ATOM 614 C C . TYR A 1 80 ? 2.115 4.508 -13.973 1.00 91.81 80 TYR A C 1
ATOM 616 O O . TYR A 1 80 ? 1.060 3.945 -14.261 1.00 91.81 80 TYR A O 1
ATOM 624 N N . ASP A 1 81 ? 2.278 5.215 -12.857 1.00 88.31 81 ASP A N 1
ATOM 625 C CA . ASP A 1 81 ? 1.210 5.472 -11.892 1.00 88.31 81 ASP A CA 1
ATOM 626 C C . ASP A 1 81 ? 0.758 6.932 -11.993 1.00 88.31 81 ASP A C 1
ATOM 628 O O . ASP A 1 81 ? 1.480 7.874 -11.661 1.00 88.31 81 ASP A O 1
ATOM 632 N N . PHE A 1 82 ? -0.442 7.112 -12.539 1.00 90.19 82 PHE A N 1
ATOM 633 C CA . PHE A 1 82 ? -1.063 8.406 -12.780 1.00 90.19 82 PHE A CA 1
ATOM 634 C C . PHE A 1 82 ? -2.167 8.641 -11.753 1.00 90.19 82 PHE A C 1
ATOM 636 O O . PHE A 1 82 ? -3.340 8.341 -11.986 1.00 90.19 82 PHE A O 1
ATOM 643 N N . GLY A 1 83 ? -1.767 9.173 -10.602 1.00 85.12 83 GLY A N 1
ATOM 644 C CA . GLY A 1 83 ? -2.650 9.477 -9.490 1.00 85.12 83 GLY A CA 1
ATOM 645 C C . GLY A 1 83 ? -3.308 10.854 -9.591 1.00 85.12 83 GLY A C 1
ATOM 646 O O . GLY A 1 83 ? -2.988 11.703 -10.422 1.00 85.12 83 GLY A O 1
ATOM 647 N N . GLY A 1 84 ? -4.238 11.113 -8.670 1.00 82.19 84 GLY A N 1
ATOM 648 C CA . GLY A 1 84 ? -4.952 12.393 -8.606 1.00 82.19 84 GLY A CA 1
ATOM 649 C C . GLY A 1 84 ? -4.110 13.576 -8.109 1.00 82.19 84 GLY A C 1
ATOM 650 O O . GLY A 1 84 ? -4.529 14.719 -8.276 1.00 82.19 84 GLY A O 1
ATOM 651 N N . GLY A 1 85 ? -2.955 13.315 -7.489 1.00 85.44 85 GLY A N 1
ATOM 652 C CA . GLY A 1 85 ? -2.049 14.346 -6.961 1.00 85.44 85 GLY A CA 1
ATOM 653 C C . GLY A 1 85 ? -0.564 14.080 -7.214 1.00 85.44 85 GLY A C 1
ATOM 654 O O . GLY A 1 85 ? 0.250 14.989 -7.052 1.00 85.44 85 GLY A O 1
ATOM 655 N N . THR A 1 86 ? -0.208 12.867 -7.635 1.00 87.19 86 THR A N 1
ATOM 656 C CA . THR A 1 86 ? 1.162 12.485 -7.982 1.00 87.19 86 THR A CA 1
ATOM 657 C C . THR A 1 86 ? 1.173 11.771 -9.328 1.00 87.19 86 THR A C 1
ATOM 659 O O . THR A 1 86 ? 0.192 11.129 -9.707 1.00 87.19 86 THR A O 1
ATOM 662 N N . PHE A 1 87 ? 2.260 11.937 -10.073 1.00 89.75 87 PHE A N 1
ATOM 663 C CA . PHE A 1 87 ? 2.559 11.121 -11.240 1.00 89.75 87 PHE A CA 1
ATOM 664 C C . PHE A 1 87 ? 3.933 10.495 -11.049 1.00 89.75 87 PHE A C 1
ATOM 666 O O . PHE A 1 87 ? 4.938 11.198 -10.910 1.00 89.75 87 PHE A O 1
ATOM 673 N N . ASP A 1 88 ? 3.949 9.172 -11.043 1.00 88.62 88 ASP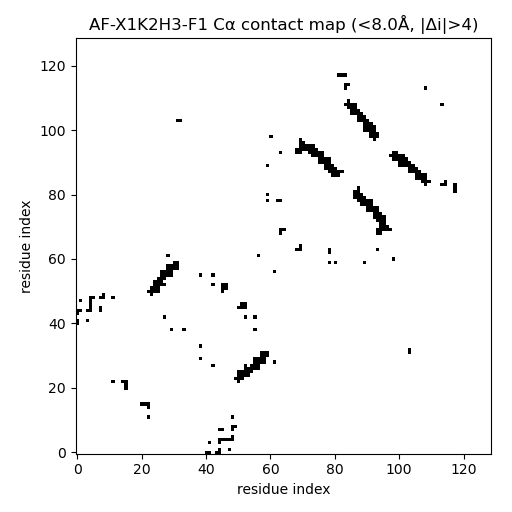 A N 1
ATOM 674 C CA . ASP A 1 88 ? 5.104 8.355 -10.735 1.00 88.62 88 ASP A CA 1
ATOM 675 C C . ASP A 1 88 ? 5.451 7.477 -11.938 1.00 88.62 88 ASP A C 1
ATOM 677 O O . ASP A 1 88 ? 4.607 6.774 -12.492 1.00 88.62 88 ASP A O 1
ATOM 681 N N . ILE A 1 89 ? 6.719 7.499 -12.347 1.00 90.62 89 ILE A N 1
ATOM 682 C CA . ILE A 1 89 ? 7.253 6.572 -13.349 1.00 90.62 89 ILE A CA 1
ATOM 683 C C . ILE A 1 89 ? 8.379 5.792 -12.702 1.00 90.62 89 ILE A C 1
ATOM 685 O O . ILE A 1 89 ? 9.373 6.377 -12.272 1.00 90.62 89 ILE A O 1
ATOM 689 N N . THR A 1 90 ? 8.247 4.473 -12.677 1.00 91.69 90 THR A N 1
ATOM 690 C CA . THR A 1 90 ? 9.247 3.579 -12.101 1.00 91.69 90 THR A CA 1
ATOM 691 C C . THR A 1 90 ? 9.772 2.622 -13.160 1.00 91.69 90 THR A C 1
ATOM 693 O O . THR A 1 90 ? 8.995 1.899 -13.776 1.00 91.69 90 THR A O 1
ATOM 696 N N . LEU A 1 91 ? 11.091 2.589 -13.343 1.00 92.44 91 LEU A N 1
ATOM 697 C CA . LEU A 1 91 ? 11.785 1.533 -14.075 1.00 92.44 91 LEU A CA 1
ATOM 698 C C . LEU A 1 91 ? 12.284 0.495 -13.078 1.00 92.44 91 LEU A C 1
ATOM 700 O O . LEU A 1 91 ? 12.973 0.840 -12.113 1.00 92.44 91 LEU A O 1
ATOM 704 N N . MET A 1 92 ? 11.948 -0.767 -13.317 1.00 92.75 92 MET A N 1
ATOM 705 C CA . MET A 1 92 ? 12.358 -1.864 -12.451 1.00 92.75 92 MET A CA 1
ATOM 706 C C . MET A 1 92 ? 12.648 -3.132 -13.241 1.00 92.75 92 MET A C 1
ATOM 708 O O . MET A 1 92 ? 12.060 -3.368 -14.297 1.00 92.75 92 MET A O 1
ATOM 712 N N . ASP A 1 93 ? 13.556 -3.929 -12.699 1.00 91.75 93 ASP A N 1
ATOM 713 C CA . ASP A 1 93 ? 13.840 -5.276 -13.166 1.00 91.75 93 ASP A CA 1
ATOM 714 C C . ASP A 1 93 ? 13.037 -6.261 -12.309 1.00 91.75 93 ASP A C 1
ATOM 716 O O . ASP A 1 93 ? 12.997 -6.154 -11.078 1.00 91.75 93 ASP A O 1
ATOM 720 N N . VAL A 1 94 ? 12.341 -7.176 -12.974 1.00 89.44 94 VAL A N 1
ATOM 721 C CA . VAL A 1 94 ? 11.518 -8.218 -12.360 1.00 89.44 94 VAL A CA 1
ATOM 722 C C . VAL A 1 94 ? 12.067 -9.564 -12.798 1.00 89.44 94 VAL A C 1
ATOM 724 O O . VAL A 1 94 ? 12.295 -9.770 -13.986 1.00 89.44 94 VAL A O 1
ATOM 727 N N . GLY A 1 95 ? 12.288 -10.454 -11.838 1.00 84.81 95 GLY A N 1
ATOM 728 C CA . GLY A 1 95 ? 12.689 -11.843 -12.047 1.00 84.81 95 GLY A CA 1
ATOM 729 C C . GLY A 1 95 ? 11.927 -12.775 -11.107 1.00 84.81 95 GLY A C 1
ATOM 730 O O . GLY A 1 95 ? 11.057 -12.315 -10.364 1.00 84.81 95 GLY A O 1
ATOM 731 N N . GLU A 1 96 ? 12.281 -14.065 -11.098 1.00 82.38 96 GLU A N 1
ATOM 732 C CA . GLU A 1 96 ? 11.679 -15.075 -10.210 1.00 82.38 96 GLU A CA 1
ATOM 733 C C . GLU A 1 96 ? 11.763 -14.634 -8.735 1.00 82.38 96 GLU A C 1
ATOM 735 O O . GLU A 1 96 ? 12.806 -14.745 -8.092 1.00 82.38 96 GLU A O 1
ATOM 740 N N . ASP A 1 97 ? 10.661 -14.088 -8.212 1.00 78.25 97 ASP A N 1
ATOM 741 C CA . ASP A 1 97 ? 10.525 -13.501 -6.870 1.00 78.25 97 ASP A CA 1
ATOM 742 C C . ASP A 1 97 ? 11.459 -12.311 -6.540 1.00 78.25 97 ASP A C 1
ATOM 744 O O . ASP A 1 97 ? 11.518 -11.861 -5.388 1.00 78.25 97 ASP A O 1
ATOM 748 N N . VAL A 1 98 ? 12.159 -11.748 -7.531 1.00 85.00 98 VAL A N 1
ATOM 749 C CA . VAL A 1 98 ? 13.062 -10.597 -7.357 1.00 85.00 98 VAL A CA 1
ATOM 750 C C . VAL A 1 98 ? 12.461 -9.353 -8.001 1.00 85.00 98 VAL A C 1
ATOM 752 O O . VAL A 1 98 ? 12.078 -9.359 -9.167 1.00 85.00 98 VAL A O 1
ATOM 755 N 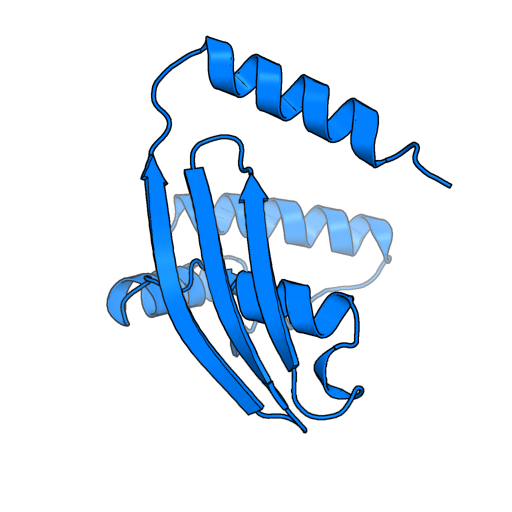N . PHE A 1 99 ? 12.419 -8.257 -7.240 1.00 88.69 99 PHE A N 1
ATOM 756 C CA . PHE A 1 99 ? 11.947 -6.9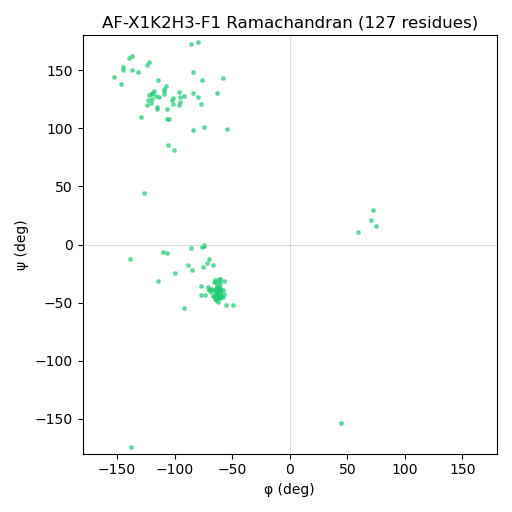54 -7.707 1.00 88.69 99 PHE A CA 1
ATOM 757 C C . PHE A 1 99 ? 12.987 -5.893 -7.367 1.00 88.69 99 PHE A C 1
ATOM 759 O O . PHE A 1 99 ? 13.153 -5.538 -6.196 1.00 88.69 99 PHE A O 1
ATOM 766 N N . GLU A 1 100 ? 13.669 -5.371 -8.381 1.00 90.56 100 GLU A N 1
ATOM 767 C CA . GLU A 1 100 ? 14.717 -4.372 -8.202 1.00 90.56 100 GLU A CA 1
ATOM 768 C C . GLU A 1 100 ? 14.323 -3.042 -8.842 1.00 90.56 100 GLU A C 1
ATOM 770 O O . GLU A 1 100 ? 14.146 -2.924 -10.054 1.00 90.56 100 GLU A O 1
ATOM 775 N N . LEU A 1 101 ? 14.191 -2.016 -8.005 1.00 90.50 101 LEU A N 1
ATOM 776 C CA . LEU A 1 101 ? 13.919 -0.651 -8.442 1.00 90.50 101 LEU A CA 1
ATOM 777 C C . LEU A 1 101 ? 15.204 -0.021 -8.981 1.00 90.50 101 LEU A C 1
ATOM 779 O O . LEU A 1 101 ? 16.170 0.126 -8.238 1.00 90.50 101 LEU A O 1
ATOM 783 N N . GLN A 1 102 ? 15.184 0.408 -10.241 1.00 92.12 102 GLN A N 1
ATOM 784 C CA . GLN A 1 102 ? 16.326 1.079 -10.863 1.00 92.12 102 GLN A CA 1
ATOM 785 C C . GLN A 1 102 ? 16.221 2.595 -10.697 1.00 92.12 102 GLN A C 1
ATOM 787 O O . GLN A 1 102 ? 17.127 3.251 -10.185 1.00 92.12 102 GLN A O 1
ATOM 792 N N . VAL A 1 103 ? 15.096 3.168 -11.129 1.00 91.50 103 VAL A N 1
ATOM 793 C CA . VAL A 1 103 ? 14.845 4.613 -11.083 1.00 91.50 103 VAL A CA 1
ATOM 794 C C . VAL A 1 103 ? 13.366 4.857 -10.834 1.00 91.50 103 VAL A C 1
ATOM 796 O O . VAL A 1 103 ? 12.522 4.224 -11.466 1.00 91.50 103 VAL A O 1
ATOM 799 N N . GLN A 1 104 ? 13.062 5.828 -9.975 1.00 88.88 104 GLN A N 1
ATOM 800 C CA . GLN A 1 104 ? 11.724 6.389 -9.835 1.00 88.88 104 GLN A CA 1
ATOM 801 C C . GLN A 1 104 ? 11.762 7.898 -10.082 1.00 88.88 104 GLN A C 1
ATOM 803 O O . GLN A 1 104 ? 12.560 8.619 -9.482 1.00 88.88 104 GLN A O 1
ATOM 808 N N . ILE A 1 105 ? 10.885 8.369 -10.964 1.00 89.44 105 ILE A N 1
ATOM 809 C CA . ILE A 1 105 ? 10.593 9.785 -11.173 1.00 89.44 105 ILE A CA 1
ATOM 810 C C . ILE A 1 105 ? 9.273 10.072 -10.474 1.00 89.44 105 ILE A C 1
ATOM 812 O O . ILE A 1 105 ? 8.273 9.428 -10.773 1.00 89.44 105 ILE A O 1
ATOM 816 N N . PHE A 1 106 ? 9.288 11.052 -9.577 1.00 88.31 106 PHE A N 1
ATOM 817 C CA . PHE A 1 106 ? 8.127 11.497 -8.818 1.00 88.31 106 PHE A CA 1
ATOM 818 C C . PHE A 1 106 ? 7.799 12.946 -9.175 1.00 88.31 106 PHE A C 1
ATOM 820 O O . PHE A 1 106 ? 8.667 13.823 -9.103 1.00 88.31 106 PHE A O 1
ATOM 827 N N . LEU A 1 107 ? 6.547 13.203 -9.546 1.00 85.19 107 LEU A N 1
ATOM 828 C CA . LEU A 1 107 ? 6.038 14.534 -9.857 1.00 85.19 107 LEU A CA 1
ATOM 829 C C . LEU A 1 107 ? 4.834 14.845 -8.971 1.00 85.19 107 LEU A C 1
ATOM 831 O O . LEU A 1 107 ? 3.839 14.124 -8.985 1.00 85.19 107 LEU A O 1
ATOM 835 N N . VAL A 1 108 ? 4.906 15.954 -8.232 1.00 85.56 108 VAL A N 1
ATOM 836 C CA . VAL A 1 108 ? 3.750 16.509 -7.515 1.00 85.56 108 VAL A CA 1
ATOM 837 C C . VAL A 1 108 ? 2.951 17.371 -8.474 1.00 85.56 108 VAL A C 1
ATOM 839 O O . VAL A 1 108 ? 3.497 18.253 -9.137 1.00 85.56 108 VAL A O 1
ATOM 842 N N . LEU A 1 109 ? 1.647 17.133 -8.523 1.00 79.81 109 LEU A N 1
ATOM 843 C CA . LEU A 1 109 ? 0.747 17.788 -9.455 1.00 79.81 109 LEU A CA 1
ATOM 844 C C . LEU A 1 109 ? -0.089 18.811 -8.697 1.00 79.81 109 LEU A C 1
ATOM 846 O O . LEU A 1 109 ? -0.860 18.462 -7.805 1.00 79.81 109 LEU A O 1
ATOM 850 N N . THR A 1 110 ? 0.073 20.085 -9.041 1.00 71.56 110 THR A N 1
ATOM 851 C CA . THR A 1 110 ? -0.569 21.192 -8.316 1.00 71.56 110 THR A CA 1
ATOM 852 C C . THR A 1 110 ? -1.673 21.897 -9.100 1.00 71.56 110 THR A C 1
ATOM 854 O O . THR A 1 110 ? -2.372 22.728 -8.525 1.00 71.56 110 THR A O 1
ATOM 857 N N . ASP A 1 111 ? -1.883 21.558 -10.378 1.00 66.69 111 ASP A N 1
ATOM 858 C CA . ASP A 1 111 ? -2.802 22.293 -11.254 1.00 66.69 111 ASP A CA 1
ATOM 859 C C . ASP A 1 111 ? -4.108 21.540 -11.563 1.00 66.69 111 ASP A C 1
ATOM 861 O O . ASP A 1 111 ? -4.128 20.359 -11.916 1.00 66.69 111 ASP A O 1
ATOM 865 N N . PHE A 1 112 ? -5.225 22.277 -11.509 1.00 58.16 112 PHE A N 1
ATOM 866 C CA . PHE A 1 112 ? -6.600 21.780 -11.684 1.00 58.16 112 PHE A CA 1
ATOM 867 C C . PHE A 1 112 ? -6.851 21.062 -13.024 1.00 58.16 112 PHE A C 1
ATOM 869 O O . PHE A 1 112 ? -7.639 20.117 -13.083 1.00 58.16 112 PHE A O 1
ATOM 876 N N . TYR A 1 113 ? -6.158 21.464 -14.097 1.00 58.09 113 TYR A N 1
ATOM 877 C CA . TYR A 1 113 ? -6.268 20.819 -15.414 1.00 58.09 113 TYR A CA 1
ATOM 878 C C . TYR A 1 113 ? -5.858 19.341 -15.386 1.00 58.09 113 TYR A C 1
ATOM 880 O O . TYR A 1 113 ? -6.404 18.533 -16.138 1.00 58.09 113 TYR A O 1
ATOM 888 N N . PHE A 1 114 ? -4.948 18.965 -14.489 1.00 54.66 114 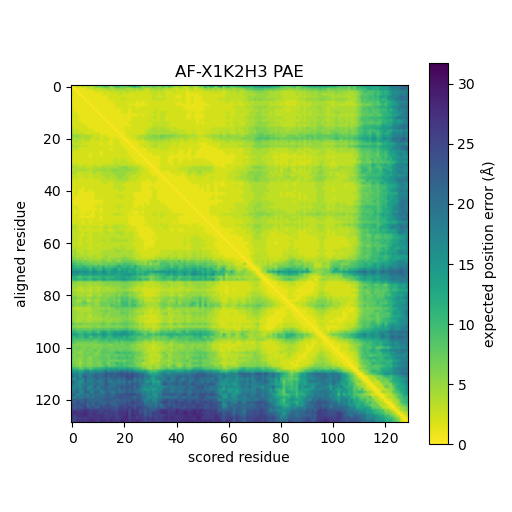PHE A N 1
ATOM 889 C CA . PHE A 1 114 ? -4.473 17.594 -14.383 1.00 54.66 114 PHE A CA 1
ATOM 890 C C . PHE A 1 114 ? -5.477 16.679 -13.672 1.00 54.66 114 PHE A C 1
ATOM 892 O O . PHE A 1 114 ? -5.670 15.538 -14.082 1.00 54.66 114 PHE A O 1
ATOM 899 N N . PHE A 1 115 ? -6.204 17.186 -12.672 1.00 54.88 115 PHE A N 1
ATOM 900 C CA . PHE A 1 115 ? -7.266 16.425 -12.001 1.00 54.88 115 PHE A CA 1
ATOM 901 C C . PHE A 1 115 ? -8.380 16.011 -12.982 1.00 54.88 115 PHE A C 1
ATOM 903 O O . PHE A 1 115 ? -8.882 14.885 -12.936 1.00 54.88 115 PHE A O 1
ATOM 910 N N . VAL A 1 116 ? -8.722 16.897 -13.929 1.00 57.28 116 VAL A N 1
ATOM 911 C CA . VAL A 1 116 ? -9.668 16.602 -15.021 1.00 57.28 116 VAL A CA 1
ATOM 912 C C . VAL A 1 116 ? -9.100 15.553 -15.983 1.00 57.28 116 VAL A C 1
ATOM 914 O O . VAL A 1 116 ? -9.836 14.660 -16.410 1.00 57.28 116 VAL A O 1
ATOM 917 N N . ALA A 1 117 ? -7.800 15.614 -16.291 1.00 57.84 117 ALA A N 1
ATOM 918 C CA . ALA A 1 117 ? -7.130 14.603 -17.106 1.00 57.84 117 ALA A CA 1
ATOM 919 C C . ALA A 1 117 ? -7.116 13.227 -16.419 1.00 57.84 117 ALA A C 1
ATOM 921 O O . ALA A 1 117 ? -7.440 12.237 -17.065 1.00 57.84 117 ALA A O 1
ATOM 922 N N . CYS A 1 118 ? -6.850 13.164 -15.110 1.00 54.09 118 CYS A N 1
ATOM 923 C CA . CYS A 1 118 ? -6.864 11.923 -14.330 1.00 54.09 118 CYS A CA 1
ATOM 924 C C . CYS A 1 118 ? -8.243 11.256 -14.334 1.00 54.09 118 CYS A C 1
ATOM 926 O O . CYS A 1 118 ? -8.341 10.062 -14.611 1.00 54.09 118 CYS A O 1
ATOM 928 N N . ARG A 1 119 ? -9.320 12.032 -14.134 1.00 51.19 119 ARG A N 1
ATOM 929 C CA . ARG A 1 119 ? -10.692 11.515 -14.278 1.00 51.19 119 ARG A CA 1
ATOM 930 C C . ARG A 1 119 ? -10.998 11.045 -15.699 1.00 51.19 119 ARG A C 1
ATOM 932 O O . ARG A 1 119 ? -11.515 9.946 -15.884 1.00 51.19 119 ARG A O 1
ATOM 939 N N . SER A 1 120 ? -10.632 11.844 -16.701 1.00 50.31 120 SER A N 1
ATOM 940 C CA . SER A 1 120 ? -10.870 11.510 -18.113 1.00 50.31 120 SER A CA 1
ATOM 941 C C . SER A 1 120 ? -10.084 10.274 -18.568 1.00 50.31 120 SER A C 1
ATOM 943 O O . SER A 1 120 ? -10.541 9.546 -19.447 1.00 50.31 120 SER A O 1
ATOM 945 N N . PHE A 1 121 ? -8.908 10.028 -17.984 1.00 52.69 121 PHE A N 1
ATOM 946 C CA . PHE A 1 121 ? -8.080 8.857 -18.258 1.00 52.69 121 PHE A CA 1
ATOM 947 C C . PHE A 1 121 ? -8.623 7.605 -17.553 1.00 52.69 121 PHE A C 1
ATOM 949 O O . PHE A 1 121 ? -8.764 6.568 -18.204 1.00 52.69 121 PHE A O 1
ATOM 956 N N . SER A 1 122 ? -9.041 7.707 -16.280 1.00 50.16 122 SER A N 1
ATOM 957 C CA . SER A 1 122 ? -9.674 6.589 -15.558 1.00 50.16 122 SER A CA 1
ATOM 958 C C . SER A 1 122 ? -10.972 6.107 -16.214 1.00 50.16 122 SER A C 1
ATOM 960 O O . SER A 1 122 ? -11.248 4.911 -16.225 1.00 50.16 122 SER A O 1
ATOM 962 N N . GLU A 1 123 ? -11.742 7.013 -16.828 1.00 37.22 123 GLU A N 1
ATOM 963 C CA . GLU A 1 123 ? -12.979 6.669 -17.546 1.00 37.22 123 GLU A CA 1
ATOM 964 C C . GLU A 1 123 ? -12.728 6.003 -18.912 1.00 37.22 123 GLU A C 1
ATOM 966 O O . GLU A 1 123 ? -13.619 5.344 -19.442 1.00 37.22 123 GLU A O 1
ATOM 971 N N . ARG A 1 124 ? -11.527 6.146 -19.495 1.00 35.94 124 ARG A N 1
ATOM 972 C CA . ARG A 1 124 ? -11.201 5.609 -20.830 1.00 35.94 124 ARG A CA 1
ATOM 973 C C . ARG A 1 124 ? -10.419 4.297 -20.813 1.00 35.94 124 ARG A C 1
ATOM 975 O O . ARG A 1 124 ? -10.523 3.553 -21.781 1.00 35.94 124 ARG A O 1
ATOM 982 N N . PHE A 1 125 ? -9.679 3.981 -19.748 1.00 36.88 125 PHE A N 1
ATOM 983 C CA . PHE A 1 125 ? -8.890 2.740 -19.672 1.00 36.88 125 PHE A CA 1
ATOM 984 C C . PHE A 1 125 ? -9.654 1.527 -19.112 1.00 36.88 125 PHE A C 1
ATOM 986 O O . PHE A 1 125 ? -9.267 0.399 -19.389 1.00 36.88 125 PHE A O 1
ATOM 993 N N . PHE A 1 126 ? -10.786 1.723 -18.422 1.00 33.72 126 PHE A N 1
ATOM 994 C CA . PHE A 1 126 ? -11.687 0.620 -18.028 1.00 33.72 126 PHE A CA 1
ATOM 995 C C . PHE A 1 126 ? -12.523 0.052 -19.198 1.00 33.72 126 PHE A C 1
ATOM 997 O O . PHE A 1 126 ? -13.303 -0.879 -19.010 1.00 33.72 126 PHE A O 1
ATOM 1004 N N . LEU A 1 127 ? -12.370 0.615 -20.402 1.00 29.09 127 LEU A N 1
ATOM 1005 C CA . LEU A 1 127 ? -13.079 0.241 -21.630 1.00 29.09 127 LEU A CA 1
ATOM 1006 C C . LEU A 1 127 ? -12.107 -0.059 -22.782 1.00 29.09 127 LEU A C 1
ATOM 1008 O O . LEU A 1 127 ? -12.321 0.380 -23.913 1.00 29.09 127 LEU A O 1
ATOM 1012 N N . LEU A 1 128 ? -11.042 -0.810 -22.510 1.00 24.08 128 LEU A N 1
ATOM 1013 C CA . LEU A 1 128 ? -10.293 -1.486 -23.566 1.00 24.08 128 LEU A CA 1
ATOM 1014 C C . LEU A 1 128 ? -10.469 -3.007 -23.401 1.00 24.08 128 LEU A C 1
ATOM 1016 O O . LEU A 1 128 ? -10.311 -3.492 -22.280 1.00 24.08 128 LEU A O 1
ATOM 1020 N N . PRO A 1 129 ? -10.897 -3.715 -24.465 1.00 33.84 129 PRO A N 1
ATOM 1021 C CA . PRO A 1 129 ? -11.160 -5.154 -24.443 1.00 33.84 129 PRO A CA 1
ATOM 1022 C C . PRO A 1 129 ? -9.893 -5.996 -24.274 1.00 33.84 129 PRO A C 1
ATOM 1024 O O . PRO A 1 129 ? -8.805 -5.517 -24.668 1.00 33.84 129 PRO A O 1
#

Foldseek 3Di:
DQVLLVVLLVVQVVVCVVVVHHAAEDEAEDAPPDDPVRQVVNCVSCVSSNHNHPYYYYPVVVVCVVVVVLVVAKDWDWDWDQDLFKTKIWIWIHHNPDIGTDDMDIDGDDDPVSNVVSVVVVVPVVPDD

pLDDT: mean 85.35, std 17.4, range [24.08, 98.31]

Secondary structure (DSSP, 8-state):
-HHHHHHHHHHHHHHHHHHTS---EEEEEE-TT--HHHHHHHHHHHHHTT-EEEEEEEHHHHHHHHTTGGGSSSEEEEEEEE-SSEEEEEEEEEETTEEEEEEEEEEE---HHHHHHHHHHHHHHTT--